Protein AF-A0A358KK44-F1 (afdb_monomer_lite)

Sequence (75 aa):
LVDRKTLRNTKNGLMPSPFGFKQYGQSGKWVSDIFPEVGKMVDDICFVHSMHTDIPEHAGAIMMMNVGHIQPNRP

Radius of gyration: 15.85 Å; chains: 1; bounding box: 34×28×44 Å

Foldseek 3Di:
DDQDQAPDGQVVHDDDDPWDWFFADPVRDIDTPVCVVVSPCVVVDDDDPVDDDNYPDDQQVVVCVPPVHSDPDDD

Structure (mmCIF, N/CA/C/O backbone):
data_AF-A0A358KK44-F1
#
_entry.id   AF-A0A358KK44-F1
#
loop_
_atom_site.group_PDB
_atom_site.id
_atom_site.type_symbol
_atom_site.label_atom_id
_atom_site.label_alt_id
_atom_site.label_comp_id
_atom_site.label_asym_id
_atom_site.label_entity_id
_atom_site.label_seq_id
_atom_site.pdbx_PDB_ins_code
_atom_site.Cartn_x
_atom_site.Cartn_y
_atom_site.Cartn_z
_atom_site.occupancy
_atom_site.B_iso_or_equiv
_atom_site.auth_seq_id
_atom_site.auth_comp_id
_atom_site.auth_asym_id
_atom_site.auth_atom_id
_atom_site.pdbx_PDB_model_num
ATOM 1 N N . LEU A 1 1 ? 16.555 7.954 4.548 1.00 54.03 1 LEU A N 1
ATOM 2 C CA . LEU A 1 1 ? 16.987 7.904 3.132 1.00 54.03 1 LEU A CA 1
ATOM 3 C C . LEU A 1 1 ? 16.443 6.619 2.534 1.00 54.03 1 LEU A C 1
ATOM 5 O O . LEU A 1 1 ? 16.674 5.562 3.102 1.00 54.03 1 LEU A O 1
ATOM 9 N N . VAL A 1 2 ? 15.622 6.724 1.491 1.00 60.88 2 VAL A N 1
ATOM 10 C CA . VAL A 1 2 ? 14.937 5.582 0.872 1.00 60.88 2 VAL A CA 1
ATOM 11 C C . VAL A 1 2 ? 15.657 5.295 -0.445 1.00 60.88 2 VAL A C 1
ATOM 13 O O . VAL A 1 2 ? 15.383 5.948 -1.444 1.00 60.88 2 VAL A O 1
ATOM 16 N N . ASP A 1 3 ? 16.619 4.372 -0.431 1.00 68.38 3 ASP A N 1
ATOM 17 C CA . ASP A 1 3 ? 17.287 3.894 -1.649 1.00 68.38 3 ASP A CA 1
ATOM 18 C C . ASP A 1 3 ? 16.531 2.662 -2.157 1.00 68.38 3 ASP A C 1
ATOM 20 O O . ASP A 1 3 ? 16.736 1.542 -1.686 1.00 68.38 3 ASP A O 1
ATOM 24 N N . ARG A 1 4 ? 15.529 2.890 -3.011 1.00 77.25 4 ARG A N 1
ATOM 25 C CA . ARG A 1 4 ? 14.688 1.821 -3.558 1.00 77.25 4 ARG A CA 1
ATOM 26 C C . ARG A 1 4 ? 15.226 1.439 -4.922 1.00 77.25 4 ARG A C 1
ATOM 28 O O . ARG A 1 4 ? 15.545 2.298 -5.739 1.00 77.25 4 ARG A O 1
ATOM 35 N N . LYS A 1 5 ? 15.253 0.135 -5.185 1.00 78.06 5 LYS A N 1
ATOM 36 C CA . LYS A 1 5 ? 15.540 -0.401 -6.511 1.00 78.06 5 LYS A CA 1
ATOM 37 C C . LYS A 1 5 ? 14.389 -0.014 -7.446 1.00 78.06 5 LYS A C 1
ATOM 39 O O . LYS A 1 5 ? 13.343 -0.643 -7.433 1.00 78.06 5 LYS A O 1
ATOM 44 N N . THR A 1 6 ? 14.557 1.076 -8.184 1.00 82.00 6 THR A N 1
ATOM 45 C CA . THR A 1 6 ? 13.626 1.529 -9.226 1.00 82.00 6 THR A CA 1
ATOM 46 C C . THR A 1 6 ? 14.431 1.974 -10.445 1.00 82.00 6 THR A C 1
ATOM 48 O O . THR A 1 6 ? 15.640 2.189 -10.341 1.00 82.00 6 THR A O 1
ATOM 51 N N . LEU A 1 7 ? 13.780 2.167 -11.594 1.00 81.19 7 LEU A N 1
ATOM 52 C CA . LEU A 1 7 ? 14.434 2.712 -12.792 1.00 81.19 7 LEU A CA 1
ATOM 53 C C . LEU A 1 7 ? 14.978 4.144 -12.614 1.00 81.19 7 LEU A C 1
ATOM 55 O O . LEU A 1 7 ? 15.735 4.620 -13.458 1.00 81.19 7 LEU A O 1
ATOM 59 N N . ARG A 1 8 ? 14.598 4.851 -11.540 1.00 79.31 8 ARG A N 1
ATOM 60 C CA . ARG A 1 8 ? 15.083 6.200 -11.226 1.00 79.31 8 ARG A CA 1
ATOM 61 C C . ARG A 1 8 ? 15.890 6.205 -9.932 1.00 79.31 8 ARG A C 1
ATOM 63 O O . ARG A 1 8 ? 15.592 5.491 -8.982 1.00 79.31 8 ARG A O 1
ATOM 70 N N . ASN A 1 9 ? 16.911 7.055 -9.885 1.00 81.94 9 ASN A N 1
ATOM 71 C CA . ASN A 1 9 ? 17.735 7.223 -8.693 1.00 81.94 9 ASN A CA 1
ATOM 72 C C . ASN A 1 9 ? 16.938 7.941 -7.587 1.00 81.94 9 ASN A C 1
ATOM 74 O O . ASN A 1 9 ? 16.563 9.100 -7.756 1.00 81.94 9 ASN A O 1
ATOM 78 N N . THR A 1 10 ? 16.717 7.271 -6.453 1.00 82.50 10 THR A N 1
ATOM 79 C CA . THR A 1 10 ? 15.992 7.819 -5.292 1.00 82.50 10 THR A CA 1
ATOM 80 C C . THR A 1 10 ? 16.914 8.218 -4.135 1.00 82.50 10 THR A C 1
ATOM 82 O O . THR A 1 10 ? 16.430 8.462 -3.030 1.00 82.50 10 THR A O 1
ATOM 85 N N . LYS A 1 11 ? 18.237 8.318 -4.348 1.00 80.38 11 LYS A N 1
ATOM 86 C CA . LYS A 1 11 ? 19.216 8.661 -3.292 1.00 80.38 11 LYS A CA 1
ATOM 87 C C . LYS A 1 11 ? 18.899 9.969 -2.569 1.00 80.38 11 LYS A C 1
ATOM 89 O O . LYS A 1 11 ? 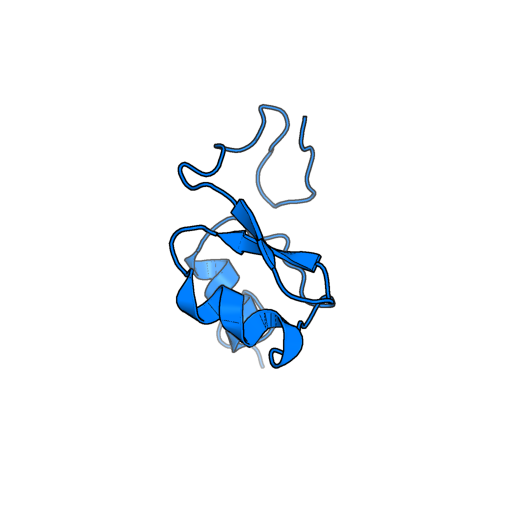19.139 10.067 -1.371 1.00 80.38 11 LYS A O 1
ATOM 94 N N . ASN A 1 12 ? 18.306 10.935 -3.269 1.00 83.06 12 ASN A N 1
ATOM 95 C CA . ASN A 1 12 ? 17.903 12.224 -2.696 1.00 83.06 12 ASN A CA 1
ATOM 96 C C . ASN A 1 12 ? 16.547 12.172 -1.964 1.00 83.06 12 ASN A C 1
ATOM 98 O O . ASN A 1 12 ? 16.038 13.201 -1.531 1.00 83.06 12 ASN A O 1
ATOM 102 N N . GLY A 1 13 ? 15.970 10.979 -1.802 1.00 81.62 13 GLY A N 1
ATOM 103 C CA . GLY A 1 13 ? 14.670 10.765 -1.183 1.00 81.62 13 GLY A CA 1
ATOM 104 C C . GLY A 1 13 ? 13.507 10.800 -2.174 1.00 81.62 13 GLY A C 1
ATOM 105 O O . GLY A 1 13 ? 13.666 11.056 -3.367 1.00 81.62 13 GLY A O 1
ATOM 106 N N . LEU A 1 14 ? 12.323 10.499 -1.646 1.00 83.56 14 LEU A N 1
ATOM 107 C CA . LEU A 1 14 ? 11.044 10.600 -2.342 1.00 83.56 14 LEU A CA 1
ATOM 108 C C . LEU A 1 14 ? 10.269 11.788 -1.775 1.00 83.56 14 LEU A C 1
ATOM 110 O O . LEU A 1 14 ? 10.453 12.145 -0.609 1.00 83.56 14 LEU A O 1
ATOM 114 N N . MET A 1 15 ? 9.379 12.366 -2.580 1.00 87.12 15 MET A N 1
ATOM 115 C CA . MET A 1 15 ? 8.428 13.352 -2.076 1.00 87.12 15 MET A CA 1
ATOM 116 C C . MET A 1 15 ? 7.556 12.694 -0.990 1.00 87.12 15 MET A C 1
ATOM 118 O O . MET A 1 15 ? 6.973 11.638 -1.253 1.00 87.12 15 MET A O 1
ATOM 122 N N . PRO A 1 16 ? 7.472 13.269 0.223 1.00 88.12 16 PRO A N 1
ATOM 123 C CA . PRO A 1 16 ? 6.602 12.736 1.260 1.00 88.12 16 PRO A CA 1
ATOM 124 C C . PRO A 1 16 ? 5.136 12.877 0.846 1.00 88.12 16 PRO A C 1
ATOM 126 O O . PRO A 1 16 ? 4.763 13.818 0.144 1.00 88.12 16 PRO A O 1
ATOM 129 N N . SER A 1 17 ? 4.298 11.947 1.307 1.00 91.81 17 SER A N 1
ATOM 130 C CA . SER A 1 17 ? 2.851 12.075 1.135 1.00 91.81 17 SER A CA 1
ATOM 131 C C . SER A 1 17 ? 2.360 13.367 1.802 1.00 91.81 17 SER A C 1
ATOM 133 O O . SER A 1 17 ? 2.722 13.611 2.955 1.00 91.81 17 SER A O 1
ATOM 135 N N . PRO A 1 18 ? 1.508 14.167 1.137 1.00 94.88 18 PRO A N 1
ATOM 136 C CA . PRO A 1 18 ? 0.856 15.311 1.771 1.00 94.88 18 PRO A CA 1
ATOM 137 C C . PRO A 1 18 ? -0.264 14.889 2.737 1.00 94.88 18 PRO A C 1
ATOM 139 O O . PRO A 1 18 ? -0.752 15.712 3.505 1.00 94.88 18 PRO A O 1
ATOM 142 N N . PHE A 1 19 ? -0.690 13.623 2.693 1.00 96.38 19 PHE A N 1
ATOM 143 C CA . PHE A 1 19 ? -1.764 13.079 3.523 1.00 96.38 19 PHE A CA 1
ATOM 144 C C . PHE A 1 19 ? -1.227 12.311 4.728 1.00 96.38 19 PHE A C 1
ATOM 146 O O . PHE A 1 19 ? -0.205 11.623 4.626 1.00 96.38 19 PHE A O 1
ATOM 153 N N . GLY A 1 20 ? -1.974 12.386 5.831 1.00 96.81 20 GLY A N 1
ATOM 154 C CA . GLY A 1 20 ? -1.752 11.587 7.028 1.00 96.81 20 GLY A CA 1
ATOM 155 C C . GLY A 1 20 ? -2.166 10.127 6.851 1.00 96.81 20 GLY A C 1
ATOM 156 O O . GLY A 1 20 ? -2.904 9.764 5.925 1.00 96.81 20 GLY A O 1
ATOM 157 N N . PHE A 1 21 ? -1.639 9.290 7.742 1.00 97.56 21 PHE A N 1
ATOM 158 C CA . PHE A 1 21 ? -1.944 7.870 7.845 1.00 97.56 21 PHE A CA 1
ATOM 159 C C . PHE A 1 21 ? -2.066 7.492 9.317 1.00 97.56 21 PHE A C 1
ATOM 161 O O . PHE A 1 21 ? -1.297 7.971 10.153 1.00 97.56 21 PHE A O 1
ATOM 168 N N . LYS A 1 22 ? -2.971 6.565 9.617 1.00 97.12 22 LYS A N 1
ATOM 169 C CA . LYS A 1 22 ? -3.079 5.933 10.935 1.00 97.12 22 LYS A CA 1
ATOM 170 C C . LYS A 1 22 ? -3.440 4.461 10.802 1.00 97.12 22 LYS A C 1
ATOM 172 O O . LYS A 1 22 ? -3.850 4.009 9.733 1.00 97.12 22 LYS A O 1
ATOM 177 N N . GLN A 1 23 ? -3.249 3.713 11.880 1.00 97.56 23 GLN A N 1
ATOM 178 C CA . GLN A 1 23 ? -3.579 2.294 11.925 1.00 97.56 23 GLN A CA 1
ATOM 179 C C . GLN A 1 23 ? -5.065 2.091 12.227 1.00 97.56 23 GLN A C 1
ATOM 181 O O . GLN A 1 23 ? -5.638 2.804 13.051 1.00 97.56 23 GLN A O 1
ATOM 186 N N . TYR A 1 24 ? -5.668 1.114 11.557 1.00 97.62 24 TYR A N 1
ATOM 187 C CA . TYR A 1 24 ? -7.069 0.737 11.717 1.00 97.62 24 TYR A CA 1
ATOM 188 C C . TYR A 1 24 ? -7.210 -0.760 12.000 1.00 97.62 24 TYR A C 1
ATOM 190 O O . TYR A 1 24 ? -6.329 -1.549 11.646 1.00 97.62 24 TYR A O 1
ATOM 198 N N . GLY A 1 25 ? -8.353 -1.127 12.585 1.00 96.25 25 GLY A N 1
ATOM 199 C CA . GLY A 1 25 ? -8.741 -2.517 12.811 1.00 96.25 25 GLY A CA 1
ATOM 200 C C . GLY A 1 25 ? -7.822 -3.274 13.770 1.00 96.25 25 GLY A C 1
ATOM 201 O O . GLY A 1 25 ? -6.907 -2.718 14.380 1.00 96.25 25 GLY A O 1
ATOM 202 N N . GLN A 1 26 ? -8.067 -4.573 13.891 1.00 97.12 26 GLN A N 1
ATOM 203 C CA . GLN A 1 26 ? -7.219 -5.501 14.638 1.00 97.12 26 GLN A CA 1
ATOM 204 C C . GLN A 1 26 ? -5.950 -5.850 13.855 1.00 97.12 26 GLN A C 1
ATOM 206 O O . GLN A 1 26 ? -4.905 -6.108 14.451 1.00 97.12 26 GLN A O 1
ATOM 211 N N . SER A 1 27 ? -6.011 -5.809 12.520 1.00 96.12 27 SER A N 1
ATOM 212 C CA . SER A 1 27 ? -4.851 -6.021 11.650 1.00 96.12 27 SER A CA 1
ATOM 213 C C . SER A 1 27 ? -3.819 -4.889 11.712 1.00 96.12 27 SER A C 1
ATOM 215 O O . SER A 1 27 ? -2.691 -5.068 11.241 1.00 96.12 27 SER A O 1
ATOM 217 N N . GLY A 1 28 ? -4.177 -3.725 12.272 1.00 96.56 28 GLY A N 1
ATOM 218 C CA . GLY A 1 28 ? -3.270 -2.593 12.475 1.00 96.56 28 GLY A CA 1
ATOM 219 C C . GLY A 1 28 ? -2.715 -2.010 11.173 1.00 96.56 28 GLY A C 1
ATOM 220 O O . GLY A 1 28 ? -1.613 -1.449 11.157 1.00 96.56 28 GLY A O 1
ATOM 221 N N . LYS A 1 29 ? -3.431 -2.172 10.057 1.00 97.31 29 LYS A N 1
ATOM 222 C CA . LYS A 1 29 ? -2.987 -1.699 8.740 1.00 97.31 29 LYS A CA 1
ATOM 223 C C . LYS A 1 29 ? -3.046 -0.176 8.679 1.00 97.31 29 LYS A C 1
ATOM 225 O O . LYS A 1 29 ? -4.006 0.442 9.136 1.00 97.31 29 LYS A O 1
ATOM 230 N N . TRP A 1 30 ? -2.008 0.423 8.099 1.00 97.25 30 TRP A N 1
ATOM 231 C CA . TRP A 1 30 ? -1.942 1.863 7.866 1.00 97.25 30 TRP A CA 1
ATOM 232 C C . TRP A 1 30 ? -2.843 2.242 6.692 1.00 97.25 30 TRP A C 1
ATOM 234 O O . TRP A 1 30 ? -2.661 1.737 5.586 1.00 97.25 30 TRP A O 1
ATOM 244 N N . VAL A 1 31 ? -3.784 3.153 6.924 1.00 96.81 31 VAL A N 1
ATOM 245 C CA . VAL A 1 31 ? -4.691 3.685 5.899 1.00 96.81 31 VAL A CA 1
ATOM 246 C C . VAL A 1 31 ? -4.616 5.207 5.931 1.00 96.81 31 VAL A C 1
ATOM 248 O O . VAL A 1 31 ? -4.443 5.804 6.996 1.00 96.81 31 VAL A O 1
ATOM 251 N N . SER A 1 32 ? -4.683 5.830 4.754 1.00 97.25 32 SER A N 1
ATOM 252 C CA . SER A 1 32 ? -4.635 7.286 4.639 1.00 97.25 3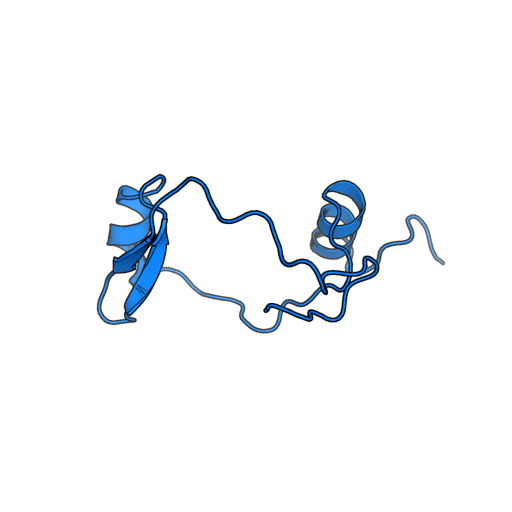2 SER A CA 1
ATOM 253 C C . SER A 1 32 ? -5.920 7.925 5.161 1.00 97.25 32 SER A C 1
ATOM 255 O O . SER A 1 32 ? -7.013 7.397 4.947 1.00 97.25 32 SER A O 1
ATOM 257 N N . ASP A 1 33 ? -5.795 9.108 5.758 1.00 96.19 33 ASP A N 1
ATOM 258 C CA . ASP A 1 33 ? -6.931 9.882 6.269 1.00 96.19 33 ASP A CA 1
ATOM 259 C C . ASP A 1 3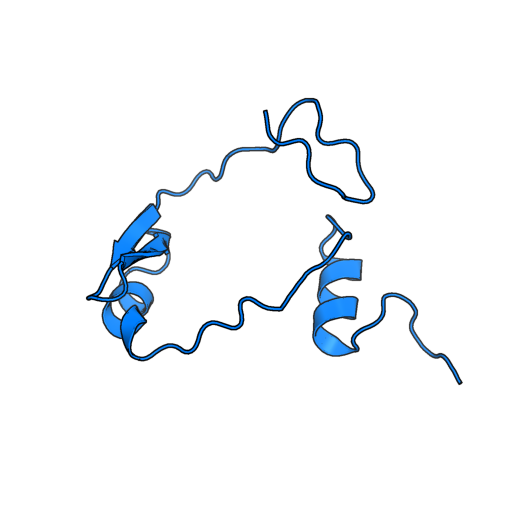3 ? -7.913 10.335 5.169 1.00 96.19 33 ASP A C 1
ATOM 261 O O . ASP A 1 33 ? -9.019 10.767 5.483 1.00 96.19 33 ASP A O 1
ATOM 265 N N . ILE A 1 34 ? -7.552 10.201 3.883 1.00 97.50 34 ILE A N 1
ATOM 266 C CA . ILE A 1 34 ? -8.459 10.451 2.747 1.00 97.50 34 ILE A CA 1
ATOM 267 C C . ILE A 1 34 ? -9.508 9.342 2.554 1.00 97.50 34 ILE A C 1
ATOM 269 O O . ILE A 1 34 ? -10.526 9.577 1.908 1.00 97.50 34 ILE A O 1
ATOM 273 N N . PHE A 1 35 ? -9.287 8.144 3.110 1.00 96.81 35 PHE A N 1
ATOM 274 C CA . PHE A 1 35 ? -10.203 7.002 2.993 1.00 96.81 35 PHE A CA 1
ATOM 275 C C . PHE A 1 35 ? -10.658 6.482 4.368 1.00 96.81 35 PHE A C 1
ATOM 277 O O . PHE A 1 35 ? -10.486 5.298 4.675 1.00 96.81 35 PHE A O 1
ATOM 284 N N . PRO A 1 36 ? -11.265 7.333 5.218 1.00 95.75 36 PRO A N 1
ATOM 285 C CA . PRO A 1 36 ? -11.588 6.959 6.591 1.00 95.75 36 PRO A CA 1
ATOM 286 C C . PRO A 1 36 ? -12.626 5.836 6.663 1.00 95.75 36 PRO A C 1
ATOM 288 O O . PRO A 1 36 ? -12.530 4.979 7.537 1.00 95.75 36 PRO A O 1
ATOM 291 N N . GLU A 1 37 ? -13.582 5.813 5.732 1.00 97.62 37 GLU A N 1
ATOM 292 C CA . GLU A 1 37 ? -14.619 4.780 5.661 1.00 97.62 37 GLU A CA 1
ATOM 293 C C . GLU A 1 37 ? -14.055 3.431 5.197 1.00 97.62 37 GLU A C 1
ATOM 295 O O . GLU A 1 37 ? -14.435 2.397 5.735 1.00 97.62 37 GLU A O 1
ATOM 300 N N . VAL A 1 38 ? -13.071 3.433 4.289 1.00 96.88 38 VAL A N 1
ATOM 301 C CA . VAL A 1 38 ? -12.347 2.208 3.899 1.00 96.88 38 VAL A CA 1
ATOM 302 C C . VAL A 1 38 ? -11.515 1.684 5.071 1.00 96.88 38 VAL A C 1
ATOM 304 O O . VAL A 1 38 ? -11.460 0.482 5.310 1.00 96.88 38 VAL A O 1
ATOM 307 N N . GLY A 1 39 ? -10.917 2.581 5.861 1.00 97.19 39 GLY A N 1
ATOM 308 C CA . GLY A 1 39 ? -10.210 2.205 7.085 1.00 97.19 39 GLY A CA 1
ATOM 309 C C . GLY A 1 39 ? -11.093 1.457 8.093 1.00 97.19 39 GLY A C 1
ATOM 310 O O . GLY A 1 39 ? -10.603 0.564 8.777 1.00 97.19 39 GLY A O 1
ATOM 311 N N . LYS A 1 40 ? -12.403 1.746 8.164 1.00 97.12 40 LYS A N 1
ATOM 312 C CA . LYS A 1 40 ? -13.331 1.038 9.073 1.00 97.12 40 LYS A CA 1
ATOM 313 C C . LYS A 1 40 ? -13.547 -0.431 8.700 1.00 97.12 40 LYS A C 1
ATOM 315 O O . LYS A 1 40 ? -13.881 -1.215 9.578 1.00 97.12 40 LYS A O 1
ATOM 320 N N . MET A 1 41 ? -13.338 -0.790 7.435 1.00 97.50 41 MET A N 1
ATOM 321 C CA . MET A 1 41 ? -13.510 -2.147 6.900 1.00 97.50 41 MET A CA 1
ATOM 322 C C . MET A 1 41 ? -12.171 -2.846 6.614 1.00 97.50 41 MET A C 1
ATOM 324 O O . MET A 1 41 ? -12.114 -3.796 5.843 1.00 97.50 41 MET A O 1
ATOM 328 N N . VAL A 1 42 ? -11.065 -2.369 7.199 1.00 97.75 42 VAL A N 1
ATOM 329 C CA . VAL A 1 42 ? -9.714 -2.831 6.839 1.00 97.75 42 VAL A CA 1
ATOM 330 C C . VAL A 1 42 ? -9.470 -4.316 7.120 1.00 97.75 42 VAL A C 1
ATOM 332 O O . VAL A 1 42 ? -8.703 -4.951 6.403 1.00 97.75 42 VAL A O 1
ATOM 335 N N . ASP A 1 43 ? -10.139 -4.871 8.132 1.00 98.00 43 ASP A N 1
ATOM 336 C CA . ASP A 1 43 ? -10.023 -6.286 8.497 1.00 98.00 43 ASP A CA 1
ATOM 337 C C . ASP A 1 43 ? -10.826 -7.206 7.556 1.00 98.00 43 ASP A C 1
ATOM 339 O O . ASP A 1 43 ? -10.534 -8.397 7.476 1.00 98.00 43 ASP A O 1
ATOM 343 N N . ASP A 1 44 ? -11.769 -6.651 6.786 1.00 98.06 44 ASP A N 1
ATOM 344 C CA . ASP A 1 44 ? -12.542 -7.367 5.761 1.00 98.06 44 ASP A CA 1
ATOM 345 C C . ASP A 1 44 ? -11.874 -7.301 4.371 1.00 98.06 44 ASP A C 1
ATOM 347 O O . ASP A 1 44 ? -12.363 -7.877 3.396 1.00 98.06 44 ASP A O 1
ATOM 351 N N . ILE A 1 45 ? -10.749 -6.586 4.254 1.00 96.75 45 ILE A N 1
ATOM 352 C CA . ILE A 1 45 ? -10.014 -6.393 3.002 1.00 96.75 45 ILE A CA 1
ATOM 353 C C . ILE A 1 45 ? -8.858 -7.393 2.905 1.00 96.75 45 ILE A C 1
ATOM 355 O O . ILE A 1 45 ? -8.010 -7.510 3.790 1.00 96.75 45 ILE A O 1
ATOM 359 N N . CYS A 1 46 ? -8.764 -8.072 1.761 1.00 96.19 46 CYS A N 1
ATOM 360 C CA . CYS A 1 46 ? -7.598 -8.881 1.423 1.00 96.19 46 CYS A CA 1
ATOM 361 C C . CYS A 1 46 ? -6.447 -7.998 0.911 1.00 96.19 46 CYS A C 1
ATOM 363 O O . CYS A 1 46 ? -6.624 -7.199 -0.008 1.00 96.19 46 CYS A O 1
ATOM 365 N N . PHE A 1 47 ? -5.245 -8.184 1.464 1.00 94.75 47 PHE A N 1
ATOM 366 C CA . PHE A 1 47 ? -4.032 -7.491 1.025 1.00 94.75 47 PHE A CA 1
ATOM 367 C C . PHE A 1 47 ? -3.122 -8.425 0.226 1.00 94.75 47 PHE A C 1
ATOM 369 O O . PHE A 1 47 ? -2.663 -9.447 0.737 1.00 94.75 47 PHE A O 1
ATOM 376 N N . VAL A 1 48 ? -2.778 -8.033 -1.003 1.00 94.31 48 VAL A N 1
ATOM 377 C CA . VAL A 1 48 ? -1.824 -8.766 -1.849 1.00 94.31 48 VAL A CA 1
ATOM 378 C C . VAL A 1 48 ? -0.426 -8.161 -1.688 1.00 94.31 48 VAL A C 1
ATOM 380 O O . VAL A 1 48 ? -0.059 -7.204 -2.365 1.00 94.31 48 VAL A O 1
ATOM 383 N N . HIS A 1 49 ? 0.371 -8.711 -0.770 1.00 91.50 49 HIS A N 1
ATOM 384 C CA . HIS A 1 49 ? 1.725 -8.212 -0.472 1.00 91.50 49 HIS A CA 1
ATOM 385 C C . HIS A 1 49 ? 2.814 -8.692 -1.444 1.00 91.50 49 HIS A C 1
ATOM 387 O O . HIS A 1 49 ? 3.937 -8.200 -1.391 1.00 91.50 49 HIS A O 1
ATOM 393 N N . SER A 1 50 ? 2.498 -9.641 -2.325 1.00 92.62 50 SER A N 1
ATOM 394 C CA . SER A 1 50 ? 3.437 -10.191 -3.308 1.00 92.62 50 SER A CA 1
ATOM 395 C C . SER A 1 50 ? 3.641 -9.303 -4.541 1.00 92.62 50 SER A C 1
ATOM 397 O O . SER A 1 50 ? 4.531 -9.581 -5.341 1.00 92.62 50 SER A O 1
ATOM 399 N N . MET A 1 51 ? 2.851 -8.237 -4.713 1.00 88.50 51 MET A N 1
ATOM 400 C CA . MET A 1 51 ? 2.999 -7.324 -5.847 1.00 88.50 51 MET A CA 1
ATOM 401 C C . MET A 1 51 ? 4.255 -6.457 -5.696 1.00 88.50 51 MET A C 1
ATOM 403 O O . MET A 1 51 ? 4.450 -5.794 -4.678 1.00 88.50 51 MET A O 1
ATOM 407 N N . HIS A 1 52 ? 5.084 -6.416 -6.737 1.00 87.44 52 HIS A N 1
ATOM 408 C CA . HIS A 1 52 ? 6.272 -5.568 -6.807 1.00 87.44 52 HIS A CA 1
ATOM 409 C C . HIS A 1 52 ? 6.415 -4.942 -8.201 1.00 87.44 52 HIS A C 1
ATOM 411 O O . HIS A 1 52 ? 5.958 -5.496 -9.199 1.00 87.44 52 HIS A O 1
ATOM 417 N N . THR A 1 53 ? 7.069 -3.784 -8.277 1.00 86.81 53 THR A N 1
ATOM 418 C CA . THR A 1 53 ? 7.409 -3.115 -9.538 1.00 86.81 53 THR A CA 1
ATOM 419 C C . THR A 1 53 ? 8.675 -2.286 -9.359 1.00 86.81 53 THR A C 1
ATOM 421 O O . THR A 1 53 ? 8.872 -1.676 -8.309 1.00 86.81 53 THR A O 1
ATOM 424 N N . ASP A 1 54 ? 9.507 -2.242 -10.397 1.00 85.94 54 ASP A N 1
ATOM 425 C CA . ASP A 1 54 ? 10.675 -1.358 -10.468 1.00 85.94 54 ASP A CA 1
ATOM 426 C C . ASP A 1 54 ? 10.343 -0.044 -11.210 1.00 85.94 54 ASP A C 1
ATOM 428 O O . ASP A 1 54 ? 11.213 0.812 -11.395 1.00 85.94 54 ASP A O 1
ATOM 432 N N . ILE A 1 55 ? 9.086 0.117 -11.650 1.00 87.00 55 ILE A N 1
ATOM 433 C CA . ILE A 1 55 ? 8.606 1.221 -12.486 1.00 87.00 55 ILE A CA 1
ATOM 434 C C . ILE A 1 55 ? 8.004 2.333 -11.617 1.00 87.00 55 ILE A C 1
ATOM 436 O O . ILE A 1 55 ? 6.935 2.135 -11.038 1.00 87.00 55 ILE A O 1
ATOM 440 N N . PRO A 1 56 ? 8.648 3.514 -11.527 1.00 82.38 56 PRO A N 1
ATOM 441 C CA . PRO A 1 56 ? 8.169 4.610 -10.684 1.00 82.38 56 PRO A CA 1
ATOM 442 C C . PRO A 1 56 ? 7.110 5.493 -11.366 1.00 82.38 56 PRO A C 1
ATOM 444 O O . PRO A 1 56 ? 6.561 6.391 -10.733 1.00 82.38 56 PRO A O 1
ATOM 447 N N . GLU A 1 57 ? 6.856 5.299 -12.662 1.00 85.19 57 GLU A N 1
ATOM 448 C CA . GLU A 1 57 ? 5.922 6.108 -13.449 1.00 85.19 57 GLU A CA 1
ATOM 449 C C . GLU A 1 57 ? 4.534 5.465 -13.558 1.00 85.19 57 GLU A C 1
ATOM 451 O O . GLU A 1 57 ? 4.394 4.243 -13.585 1.00 85.19 57 GLU A O 1
ATOM 456 N N . HIS A 1 58 ? 3.498 6.300 -13.674 1.00 88.88 58 HIS A N 1
ATOM 457 C CA . HIS A 1 58 ? 2.111 5.832 -13.688 1.00 88.88 58 HIS A CA 1
ATOM 458 C C . HIS A 1 58 ? 1.811 4.908 -14.880 1.00 88.88 58 HIS A C 1
ATOM 460 O O . HIS A 1 58 ? 1.228 3.847 -14.688 1.00 88.88 58 HIS A O 1
ATOM 466 N N . ALA A 1 59 ? 2.224 5.277 -16.098 1.00 88.81 59 ALA A N 1
ATOM 467 C CA . ALA A 1 59 ? 1.822 4.567 -17.312 1.00 88.81 59 ALA A CA 1
ATOM 468 C C . ALA A 1 59 ? 2.375 3.132 -17.348 1.00 88.81 59 ALA A C 1
ATOM 470 O O . ALA A 1 59 ? 1.618 2.177 -17.523 1.00 88.81 59 ALA A O 1
ATOM 471 N N . GLY A 1 60 ? 3.678 2.967 -17.104 1.00 88.38 60 GLY A N 1
ATOM 472 C CA . GLY A 1 60 ? 4.306 1.648 -17.070 1.00 88.38 60 GLY A CA 1
ATOM 473 C C . GLY A 1 60 ? 3.859 0.798 -15.874 1.00 88.38 60 GLY A C 1
ATOM 474 O O . GLY A 1 60 ? 3.675 -0.410 -16.022 1.00 88.38 60 GLY A O 1
ATOM 475 N N . ALA A 1 61 ? 3.608 1.406 -14.706 1.00 89.25 61 ALA A N 1
ATOM 476 C CA . ALA A 1 61 ? 3.095 0.681 -13.542 1.00 89.25 61 ALA A CA 1
ATOM 477 C C . ALA A 1 61 ? 1.661 0.168 -13.758 1.00 89.25 61 ALA A C 1
ATOM 479 O O . ALA A 1 61 ? 1.371 -0.981 -13.429 1.00 89.25 61 ALA A O 1
ATOM 480 N N . ILE A 1 62 ? 0.784 0.979 -14.366 1.00 91.19 62 ILE A N 1
ATOM 481 C CA . ILE A 1 62 ? -0.570 0.557 -14.764 1.00 91.19 62 ILE A CA 1
ATOM 482 C C . ILE A 1 62 ? -0.485 -0.626 -15.726 1.00 91.19 62 ILE A C 1
ATOM 484 O O . ILE A 1 62 ? -1.242 -1.588 -15.593 1.00 91.19 62 ILE A O 1
ATOM 488 N N . MET A 1 63 ? 0.453 -0.585 -16.670 1.00 89.81 63 MET A N 1
ATOM 489 C CA . MET A 1 63 ? 0.629 -1.668 -17.622 1.00 89.81 63 MET A CA 1
ATOM 490 C C . MET A 1 63 ? 1.054 -2.972 -16.937 1.00 89.81 63 MET A C 1
ATOM 492 O O . MET A 1 63 ? 0.387 -3.992 -17.089 1.00 89.81 63 MET A O 1
ATOM 496 N N . MET A 1 64 ? 2.075 -2.922 -16.081 1.00 90.38 64 MET A N 1
ATOM 497 C CA . MET A 1 64 ? 2.491 -4.063 -15.256 1.00 90.38 64 MET A CA 1
ATOM 498 C C . MET A 1 64 ? 1.349 -4.618 -14.396 1.00 90.38 64 MET A C 1
ATOM 500 O O . MET A 1 64 ? 1.203 -5.830 -14.286 1.00 90.38 64 MET A O 1
ATOM 504 N N . MET A 1 65 ? 0.522 -3.749 -13.811 1.00 90.88 65 MET A N 1
ATOM 505 C CA . MET A 1 65 ? -0.609 -4.162 -12.979 1.00 90.88 65 MET A CA 1
ATOM 506 C C . MET A 1 65 ? -1.693 -4.903 -13.774 1.00 90.88 65 MET A C 1
ATOM 508 O O . MET A 1 65 ? -2.280 -5.844 -13.250 1.00 90.88 65 MET A O 1
ATOM 512 N N . ASN A 1 66 ? -1.960 -4.493 -15.017 1.00 90.25 66 ASN A N 1
ATOM 513 C CA . ASN A 1 66 ? -3.036 -5.069 -15.829 1.00 90.25 66 ASN A CA 1
ATOM 514 C C . ASN A 1 66 ? -2.595 -6.282 -16.658 1.00 90.25 66 ASN A C 1
ATOM 516 O O . ASN A 1 66 ? -3.385 -7.202 -16.843 1.00 90.25 66 ASN A O 1
ATOM 520 N N . VAL A 1 67 ? -1.362 -6.285 -17.177 1.00 88.81 67 VAL A N 1
ATOM 521 C CA . VAL A 1 67 ? -0.887 -7.322 -18.114 1.00 88.81 67 VAL A CA 1
ATOM 522 C C . VAL A 1 67 ? 0.361 -8.070 -17.636 1.00 88.81 67 VAL A C 1
ATOM 524 O O . VAL A 1 67 ? 0.860 -8.940 -18.342 1.00 88.81 67 VAL A O 1
ATOM 527 N N . GLY A 1 68 ? 0.897 -7.746 -16.456 1.00 87.88 68 GLY A N 1
ATOM 528 C CA . GLY A 1 68 ? 2.074 -8.412 -15.881 1.00 87.88 68 GLY A CA 1
ATOM 529 C C . GLY A 1 68 ? 3.408 -8.074 -16.558 1.00 87.88 68 GLY A C 1
ATOM 530 O O . GLY A 1 68 ? 4.440 -8.616 -16.169 1.00 87.88 68 GL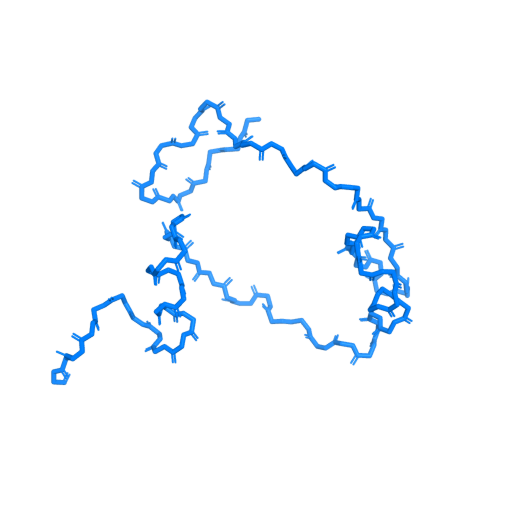Y A O 1
ATOM 531 N N . HIS A 1 69 ? 3.411 -7.198 -17.569 1.00 87.06 69 HIS A N 1
ATOM 532 C CA . HIS A 1 69 ? 4.602 -6.842 -18.338 1.00 87.06 69 HIS A CA 1
ATOM 533 C C . HIS A 1 69 ? 4.532 -5.396 -18.864 1.00 87.06 69 HIS A C 1
ATOM 535 O O . HIS A 1 69 ? 3.453 -4.878 -19.116 1.00 87.06 69 HIS A O 1
ATOM 541 N N . ILE A 1 70 ? 5.679 -4.736 -19.059 1.00 86.00 70 ILE A N 1
ATOM 542 C CA . ILE A 1 70 ? 5.746 -3.322 -19.494 1.00 86.00 70 ILE A CA 1
ATOM 543 C C . ILE A 1 70 ? 5.540 -3.180 -21.010 1.00 86.00 70 ILE A C 1
ATOM 545 O O . ILE A 1 70 ? 5.082 -2.157 -21.497 1.00 86.00 70 ILE A O 1
ATOM 549 N N . GLN A 1 71 ? 5.932 -4.198 -21.777 1.00 83.12 71 GLN A N 1
ATOM 550 C CA . GLN A 1 71 ? 5.813 -4.206 -23.236 1.00 83.12 71 GLN A CA 1
ATOM 551 C C . GLN A 1 71 ? 4.392 -4.610 -23.677 1.00 83.12 71 GLN A C 1
ATOM 553 O O . GLN A 1 71 ? 4.006 -5.753 -23.412 1.00 83.12 71 GLN A O 1
ATOM 558 N N . PRO A 1 72 ? 3.659 -3.743 -24.405 1.00 75.81 72 PRO A N 1
ATOM 559 C CA . PRO A 1 72 ? 2.455 -4.137 -25.135 1.00 75.81 72 PRO A CA 1
ATOM 560 C C . PRO A 1 72 ? 2.799 -5.105 -26.264 1.00 75.81 72 PRO A C 1
ATOM 562 O O . PRO A 1 72 ? 3.824 -4.929 -26.918 1.00 75.81 72 PRO A O 1
ATOM 565 N N . ASN A 1 73 ? 1.901 -6.044 -26.562 1.00 74.88 73 ASN A N 1
ATOM 566 C CA . ASN A 1 73 ? 1.937 -6.868 -27.778 1.00 74.88 73 ASN A CA 1
ATOM 567 C C . ASN A 1 73 ? 3.242 -7.669 -27.961 1.00 74.88 73 ASN A C 1
ATOM 569 O O . ASN A 1 73 ? 4.062 -7.380 -28.833 1.00 74.88 73 ASN A O 1
ATOM 573 N N . ARG A 1 74 ? 3.420 -8.708 -27.143 1.00 71.56 74 ARG A N 1
ATOM 574 C CA . ARG A 1 74 ? 4.401 -9.780 -27.389 1.00 71.56 74 ARG A CA 1
ATOM 575 C C . ARG A 1 74 ? 3.729 -10.905 -28.204 1.00 71.56 74 ARG A C 1
ATOM 577 O O . ARG A 1 74 ? 2.502 -10.991 -28.137 1.00 71.56 74 ARG A O 1
ATOM 584 N N . PRO A 1 75 ? 4.463 -11.750 -28.956 1.00 64.81 75 PRO A N 1
ATOM 585 C CA . PRO A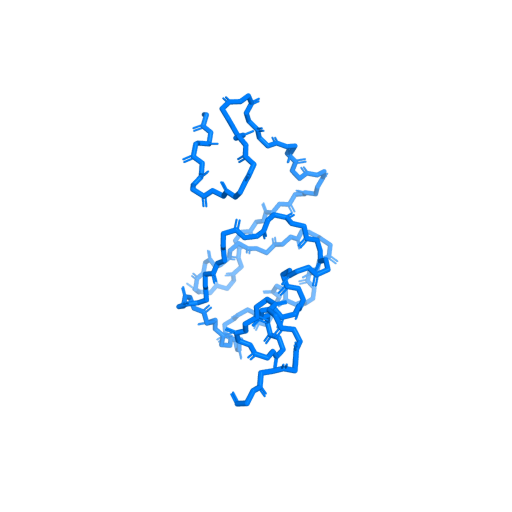 1 75 ? 3.987 -13.117 -29.148 1.00 64.81 75 PRO A CA 1
ATOM 586 C C . PRO A 1 75 ? 3.841 -13.821 -27.792 1.00 64.81 75 PRO A C 1
ATOM 588 O O . PRO A 1 75 ? 4.611 -13.478 -26.857 1.00 64.81 75 PRO A O 1
#

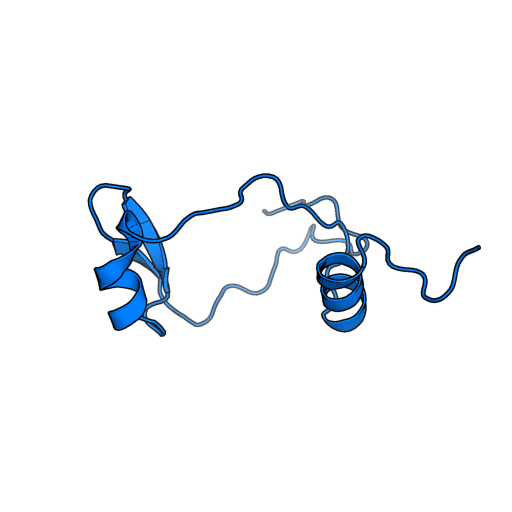Secondary structure (DSSP, 8-state):
-----SSS--TT--PPPSS-EEEETTTTEEEETT-HHHHHTGGGS---TT---S--SHHHHHHHHHHSSSSSS--

pLDDT: mean 88.76, std 9.33, range [54.03, 98.06]